Protein AF-A0A2E2K1E1-F1 (afdb_monomer_lite)

Secondary structure (DSSP, 8-state):
-EEEEEEEEEE-TT---SS----EEEEEEEETTS-GGGHHHHHHHHHHTT-GGGTT--EEEEEE-TTS-EEE--PPPSTTTTGGGEEEEEE--

Foldseek 3Di:
DWFKKKKAKDFDPDDPDPDDDLGAIKIWTWDPPQDLLCPQQLRVLCSCVVVVVCAPTHIDMFIAGPVGDTSDDDDHPHHPPNPVGTDDMDGDD

Radius of gyration: 12.25 Å; chains: 1; bounding box: 32×26×32 Å

Sequence (93 aa):
MSIKLRLTVCRKHGAQSSQPSPEGEYLVALRTDTPESCLASAAFDAVLCNFPDAHGEDFNVKTRDLEGHIVLDTELPAYGVMKQYGLSVTPLP

Structure (mmCIF, N/CA/C/O backbone):
data_AF-A0A2E2K1E1-F1
#
_entry.id   AF-A0A2E2K1E1-F1
#
loop_
_atom_site.group_PDB
_atom_site.id
_atom_site.type_symbol
_atom_site.label_atom_id
_atom_site.label_alt_id
_atom_site.label_comp_id
_atom_site.label_asym_id
_atom_site.label_entity_id
_atom_site.label_seq_id
_atom_site.pdbx_PDB_ins_code
_atom_site.Cartn_x
_atom_site.Cartn_y
_atom_site.Cartn_z
_atom_site.occupancy
_atom_site.B_iso_or_equiv
_atom_site.auth_seq_id
_atom_site.auth_comp_id
_atom_site.auth_asym_id
_atom_site.auth_atom_id
_atom_site.pdbx_PDB_model_num
ATOM 1 N N . MET A 1 1 ? -15.762 2.681 8.501 1.00 77.81 1 MET A N 1
ATOM 2 C CA . MET A 1 1 ? -14.501 3.013 9.201 1.00 77.81 1 MET A CA 1
ATOM 3 C C . MET A 1 1 ? -13.338 2.649 8.282 1.00 77.81 1 MET A C 1
ATOM 5 O O . MET A 1 1 ? -13.559 1.886 7.348 1.00 77.81 1 MET A O 1
ATOM 9 N N . SER A 1 2 ? -12.140 3.201 8.490 1.00 86.75 2 SER A N 1
ATOM 10 C CA . SER A 1 2 ? -10.961 2.927 7.648 1.00 86.75 2 SER A CA 1
ATOM 11 C C . SER A 1 2 ? -9.710 2.718 8.498 1.00 86.75 2 SER A C 1
ATOM 13 O O . SER A 1 2 ? -9.538 3.425 9.491 1.00 86.75 2 SER A O 1
ATOM 15 N N . ILE A 1 3 ? -8.827 1.821 8.070 1.00 89.25 3 ILE A N 1
ATOM 16 C CA . ILE A 1 3 ? -7.494 1.610 8.649 1.00 89.25 3 ILE A CA 1
ATOM 17 C C . ILE A 1 3 ? -6.513 2.488 7.872 1.00 89.25 3 ILE A C 1
ATOM 19 O O . ILE A 1 3 ? -6.582 2.538 6.647 1.00 89.25 3 ILE A O 1
ATOM 23 N N . LYS A 1 4 ? -5.621 3.206 8.556 1.00 90.81 4 LYS A N 1
ATOM 24 C CA . LYS A 1 4 ? -4.593 4.032 7.906 1.00 90.81 4 LYS A CA 1
ATOM 25 C C . LYS A 1 4 ? -3.230 3.382 8.077 1.00 90.81 4 LYS A C 1
ATOM 27 O O . LYS A 1 4 ? -2.854 3.065 9.200 1.00 90.81 4 LYS A O 1
ATOM 32 N N . LEU A 1 5 ? -2.501 3.239 6.978 1.00 89.81 5 LEU A N 1
ATOM 33 C CA . LEU A 1 5 ? -1.160 2.668 6.949 1.00 89.81 5 LEU A CA 1
ATOM 34 C C . LEU A 1 5 ? -0.195 3.618 6.258 1.00 89.81 5 LEU A C 1
ATOM 36 O O . LEU A 1 5 ? -0.549 4.296 5.293 1.00 89.81 5 LEU A O 1
ATOM 40 N N . ARG A 1 6 ? 1.040 3.637 6.745 1.00 90.50 6 ARG A N 1
ATOM 41 C CA . ARG A 1 6 ? 2.176 4.230 6.052 1.00 90.50 6 ARG A CA 1
ATOM 42 C C . ARG A 1 6 ? 2.805 3.176 5.154 1.00 90.50 6 ARG A C 1
ATOM 44 O O . ARG A 1 6 ? 3.206 2.118 5.628 1.00 90.50 6 ARG A O 1
ATOM 51 N N . LEU A 1 7 ? 2.891 3.475 3.870 1.00 89.12 7 LEU A N 1
ATOM 52 C CA . LEU A 1 7 ? 3.518 2.640 2.863 1.00 89.12 7 LEU A CA 1
ATOM 53 C C . LEU A 1 7 ? 4.812 3.304 2.404 1.00 89.12 7 LEU A C 1
ATOM 55 O O . LEU A 1 7 ? 4.780 4.443 1.956 1.00 89.12 7 LEU A O 1
ATOM 59 N N . THR A 1 8 ? 5.927 2.591 2.469 1.00 88.44 8 THR A N 1
ATOM 60 C CA . THR A 1 8 ? 7.170 2.990 1.805 1.00 88.44 8 THR A CA 1
ATOM 61 C C . THR A 1 8 ? 7.381 2.062 0.619 1.00 88.44 8 THR A C 1
ATOM 63 O O . THR A 1 8 ? 7.428 0.843 0.796 1.00 88.44 8 THR A O 1
ATOM 66 N N . VAL A 1 9 ? 7.508 2.631 -0.575 1.00 86.62 9 VAL A N 1
ATOM 67 C CA . VAL A 1 9 ? 7.768 1.902 -1.818 1.00 86.62 9 VAL A CA 1
ATOM 68 C C . VAL A 1 9 ? 9.156 2.290 -2.308 1.00 86.62 9 VAL A C 1
ATOM 70 O O . VAL A 1 9 ? 9.457 3.472 -2.451 1.00 86.62 9 VAL A O 1
ATOM 73 N N . CYS A 1 10 ? 10.006 1.298 -2.561 1.00 83.62 10 CYS A N 1
ATOM 74 C CA . CYS A 1 10 ? 11.350 1.490 -3.100 1.00 83.62 10 CYS A CA 1
ATOM 75 C C . CYS A 1 10 ? 11.554 0.544 -4.276 1.00 83.62 10 CYS A C 1
ATOM 77 O O . CYS A 1 10 ? 11.288 -0.651 -4.150 1.00 83.62 10 CYS A O 1
ATOM 79 N N . ARG A 1 11 ? 12.063 1.026 -5.406 1.00 77.25 11 ARG A N 1
ATOM 80 C CA . ARG A 1 11 ? 12.330 0.152 -6.551 1.00 77.25 11 ARG A CA 1
ATOM 81 C C . ARG A 1 11 ? 13.493 -0.805 -6.239 1.00 77.25 11 ARG A C 1
ATOM 83 O O . ARG A 1 11 ? 14.486 -0.408 -5.624 1.00 77.25 11 ARG A O 1
ATOM 90 N N . LYS A 1 12 ? 13.400 -2.082 -6.633 1.00 76.31 12 LYS A N 1
ATOM 91 C CA . LYS A 1 12 ? 14.562 -2.987 -6.580 1.00 76.31 12 LYS A CA 1
ATOM 92 C C . LYS A 1 12 ? 15.575 -2.541 -7.644 1.00 76.31 12 LYS A C 1
ATOM 94 O O . LYS A 1 12 ? 15.197 -2.173 -8.754 1.00 76.31 12 LYS A O 1
ATOM 99 N N . HIS A 1 13 ? 16.864 -2.535 -7.288 1.00 58.38 13 HIS A N 1
ATOM 100 C CA . HIS A 1 13 ? 17.964 -2.130 -8.174 1.00 58.38 13 HIS A CA 1
ATOM 101 C C . HIS A 1 13 ? 17.842 -2.811 -9.550 1.00 58.38 13 HIS A C 1
ATOM 103 O O . HIS A 1 13 ? 17.949 -4.032 -9.634 1.00 58.38 13 HIS A O 1
ATOM 109 N N . GLY A 1 14 ? 17.639 -2.026 -10.616 1.00 55.69 14 GLY A N 1
ATOM 110 C CA . GLY A 1 14 ? 17.626 -2.537 -11.993 1.00 55.69 14 GLY A CA 1
ATOM 111 C C . GLY A 1 14 ? 16.759 -1.761 -12.984 1.00 55.69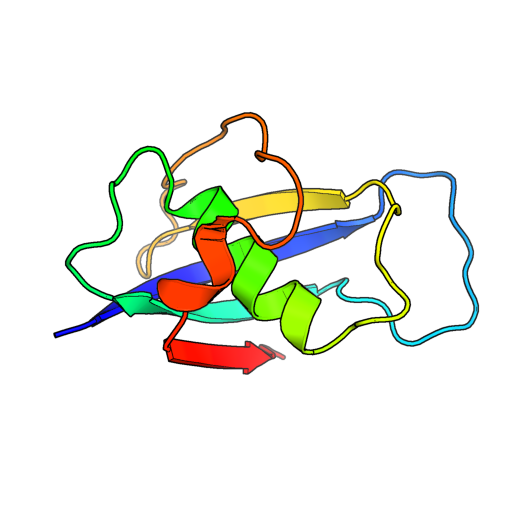 14 GLY A C 1
ATOM 112 O O . GLY A 1 14 ? 17.100 -1.710 -14.161 1.00 55.69 14 GLY A O 1
ATOM 113 N N . ALA A 1 15 ? 15.690 -1.098 -12.537 1.00 53.41 15 ALA A N 1
ATOM 114 C CA . ALA A 1 15 ? 14.807 -0.354 -13.435 1.00 53.41 15 ALA A CA 1
ATOM 115 C C . ALA A 1 15 ? 15.045 1.167 -13.333 1.00 53.41 15 ALA A C 1
ATOM 117 O O . ALA A 1 15 ? 14.422 1.891 -12.559 1.00 53.41 15 ALA A O 1
ATOM 118 N N . GLN A 1 16 ? 15.991 1.687 -14.121 1.00 52.19 16 GLN A N 1
ATOM 119 C CA . GLN A 1 16 ? 16.035 3.122 -14.417 1.00 52.19 16 GLN A CA 1
ATOM 120 C C . GLN A 1 16 ? 14.985 3.422 -15.491 1.00 52.19 16 GLN A C 1
ATOM 122 O O . GLN A 1 16 ? 15.285 3.432 -16.680 1.00 52.19 16 GLN A O 1
ATOM 127 N N . SER A 1 17 ? 13.740 3.643 -15.071 1.00 56.94 17 SER A N 1
ATOM 128 C CA . SER A 1 17 ? 12.722 4.244 -15.935 1.00 56.94 17 SER A CA 1
ATOM 129 C C . SER A 1 17 ? 12.682 5.757 -15.716 1.00 56.94 17 SER A C 1
ATOM 131 O O . SER A 1 17 ? 12.689 6.219 -14.576 1.00 56.94 17 SER A O 1
ATOM 133 N N . SER A 1 18 ? 12.630 6.528 -16.805 1.00 57.94 18 SER A N 1
ATOM 134 C CA . SER A 1 18 ? 12.469 7.994 -16.810 1.00 57.94 18 SER A CA 1
ATOM 135 C C . SER A 1 18 ? 11.025 8.451 -16.536 1.00 57.94 18 SER A C 1
ATOM 137 O O . SER A 1 18 ? 10.696 9.617 -16.746 1.00 57.94 18 SER A O 1
ATOM 139 N N . GLN A 1 19 ? 10.149 7.531 -16.133 1.00 61.88 19 GLN A N 1
ATOM 140 C CA . GLN A 1 19 ? 8.710 7.733 -15.955 1.00 61.88 19 GLN A CA 1
ATOM 141 C C . GLN A 1 19 ? 8.329 7.989 -14.485 1.00 61.88 19 GLN A C 1
ATOM 143 O O . GLN A 1 19 ? 9.137 7.714 -13.592 1.00 61.88 19 GLN A O 1
ATOM 148 N N . PRO A 1 20 ? 7.112 8.513 -14.213 1.00 66.44 20 PRO A N 1
ATOM 149 C CA . PRO A 1 20 ? 6.603 8.683 -12.852 1.00 66.44 20 PRO A CA 1
ATOM 150 C C . PRO A 1 20 ? 6.660 7.360 -12.079 1.00 66.44 20 PRO A C 1
ATOM 152 O O . PRO A 1 20 ? 5.978 6.396 -12.416 1.00 66.44 20 PRO A O 1
ATO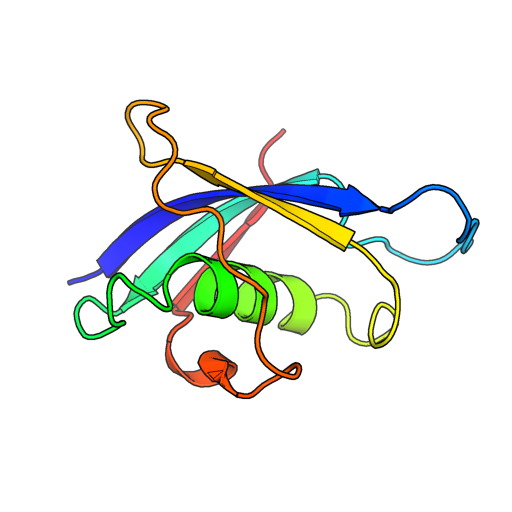M 155 N N . SER A 1 21 ? 7.506 7.328 -11.051 1.00 74.75 21 SER A N 1
ATOM 156 C CA . SER A 1 21 ? 7.735 6.153 -10.214 1.00 74.75 21 SER A CA 1
ATOM 157 C C . SER A 1 21 ? 6.793 6.180 -9.006 1.00 74.75 21 SER A C 1
ATOM 159 O O . SER A 1 21 ? 6.624 7.248 -8.413 1.00 74.75 21 SER A O 1
ATOM 161 N N . PRO A 1 22 ? 6.231 5.032 -8.586 1.00 81.25 22 PRO A N 1
ATOM 162 C CA . PRO A 1 22 ? 5.526 4.904 -7.315 1.00 81.25 22 PRO A CA 1
ATOM 163 C C . PRO A 1 22 ? 6.496 4.880 -6.121 1.00 81.25 22 PRO A C 1
ATOM 165 O O . PRO A 1 22 ? 6.089 4.527 -5.023 1.00 81.25 22 PRO A O 1
ATOM 168 N N . GLU A 1 23 ? 7.786 5.172 -6.323 1.00 85.75 23 GLU A N 1
ATOM 169 C CA . GLU A 1 23 ? 8.774 5.283 -5.255 1.00 85.75 23 GLU A CA 1
ATOM 170 C C . GLU A 1 23 ? 8.494 6.496 -4.365 1.00 85.75 23 GLU A C 1
ATOM 172 O O . GLU A 1 23 ? 8.329 7.619 -4.841 1.00 85.75 23 GLU A O 1
ATOM 177 N N . GLY A 1 24 ? 8.474 6.259 -3.056 1.00 87.69 24 GLY A N 1
ATOM 178 C CA . GLY A 1 24 ? 8.192 7.284 -2.064 1.00 87.69 24 GLY A CA 1
ATOM 179 C C . GLY A 1 24 ? 7.459 6.737 -0.849 1.00 87.69 24 GLY A C 1
ATOM 180 O O . GLY A 1 24 ? 7.293 5.524 -0.672 1.00 87.69 24 GLY A O 1
ATOM 181 N N . GLU A 1 25 ? 7.020 7.655 0.005 1.00 90.62 25 GLU A N 1
ATOM 182 C CA . GLU A 1 25 ? 6.172 7.346 1.148 1.00 90.62 25 GLU A CA 1
ATOM 183 C C . GLU A 1 25 ? 4.733 7.791 0.889 1.00 90.62 25 GLU A C 1
ATOM 185 O O . GLU A 1 25 ? 4.473 8.857 0.332 1.00 90.62 25 GLU A O 1
ATOM 190 N N . TYR A 1 26 ? 3.778 6.972 1.318 1.00 90.25 26 TYR A N 1
ATOM 191 C CA . TYR A 1 26 ? 2.356 7.212 1.123 1.00 90.25 26 TYR A CA 1
ATOM 192 C C . TYR A 1 26 ? 1.593 6.916 2.403 1.00 90.25 26 TYR A C 1
ATOM 194 O O . TYR A 1 26 ? 1.859 5.943 3.106 1.00 90.25 26 TYR A O 1
ATOM 202 N N . LEU A 1 27 ? 0.585 7.730 2.682 1.00 91.62 27 LEU A N 1
ATOM 203 C CA . LEU A 1 27 ? -0.467 7.388 3.620 1.00 91.62 27 LEU A CA 1
ATOM 204 C C . LEU A 1 27 ? -1.621 6.770 2.836 1.00 91.62 27 LEU A C 1
ATOM 206 O O . LEU A 1 27 ? -2.211 7.426 1.978 1.00 91.62 27 LEU A O 1
ATOM 210 N N . VAL A 1 28 ? -1.956 5.525 3.150 1.00 90.56 28 VAL A N 1
ATOM 211 C CA . VAL A 1 28 ? -3.037 4.791 2.493 1.00 90.56 28 VAL A CA 1
ATOM 212 C C . VAL A 1 28 ? -4.151 4.524 3.493 1.00 90.56 28 VAL A C 1
ATOM 214 O O . VAL A 1 28 ? -3.911 4.009 4.585 1.00 90.56 28 VAL A O 1
ATOM 217 N N . ALA A 1 29 ? -5.380 4.880 3.125 1.00 91.62 29 ALA A N 1
ATOM 218 C CA . ALA A 1 29 ? -6.576 4.508 3.867 1.00 91.62 29 ALA A CA 1
ATOM 219 C C . ALA A 1 29 ? -7.210 3.276 3.214 1.00 91.62 29 ALA A C 1
ATOM 221 O O . ALA A 1 29 ? -7.609 3.312 2.051 1.00 91.62 29 ALA A O 1
ATOM 222 N N . LEU A 1 30 ? -7.312 2.195 3.978 1.00 88.75 30 LEU A N 1
ATOM 223 C CA . LEU A 1 30 ? -7.915 0.928 3.586 1.00 88.75 30 LEU A CA 1
ATOM 224 C C . LEU A 1 30 ? -9.267 0.747 4.271 1.00 88.75 30 LEU A C 1
ATOM 226 O O . LEU A 1 30 ? -9.523 1.293 5.351 1.00 88.75 30 LEU A O 1
ATOM 230 N N . ARG A 1 31 ? -10.147 -0.047 3.668 1.00 89.62 31 ARG A N 1
ATOM 231 C CA . ARG A 1 31 ? -11.401 -0.446 4.311 1.00 89.62 31 ARG A CA 1
ATOM 232 C C . ARG A 1 31 ? -11.125 -1.316 5.540 1.00 89.62 31 ARG A C 1
ATOM 234 O O . ARG A 1 31 ? -10.177 -2.095 5.552 1.00 89.62 31 ARG A O 1
ATOM 241 N N . THR A 1 32 ? -11.972 -1.226 6.563 1.00 87.19 32 THR A N 1
ATOM 242 C CA . THR A 1 32 ? -11.836 -2.042 7.787 1.00 87.19 32 THR A CA 1
ATOM 243 C C . THR A 1 32 ? -12.106 -3.531 7.601 1.00 87.19 32 THR A C 1
ATOM 245 O O . THR A 1 32 ? -11.778 -4.303 8.487 1.00 87.19 32 THR A O 1
ATOM 248 N N . ASP A 1 33 ? -12.710 -3.938 6.486 1.00 87.69 33 ASP A N 1
ATOM 249 C CA . ASP A 1 33 ? -12.889 -5.345 6.111 1.00 87.69 33 ASP A CA 1
ATOM 250 C C . ASP A 1 33 ? -11.722 -5.892 5.270 1.00 87.69 33 ASP A C 1
ATOM 252 O O . ASP A 1 33 ? -11.800 -7.012 4.767 1.00 87.69 33 ASP A O 1
ATOM 256 N N . THR A 1 34 ? -10.638 -5.123 5.110 1.00 85.06 34 THR A N 1
ATOM 257 C CA . THR A 1 34 ? -9.400 -5.622 4.500 1.00 85.06 34 THR A CA 1
ATOM 258 C C . THR A 1 34 ? -8.746 -6.623 5.455 1.00 85.06 34 THR A C 1
ATOM 260 O O . THR A 1 34 ? -8.435 -6.234 6.583 1.00 85.06 34 THR A O 1
ATOM 263 N N . PRO A 1 35 ? -8.513 -7.886 5.047 1.00 83.62 35 PRO A N 1
ATOM 264 C CA . PRO A 1 35 ? -7.846 -8.866 5.901 1.00 83.62 35 PRO A CA 1
ATOM 265 C C . PRO A 1 35 ? -6.445 -8.393 6.305 1.00 83.62 35 PRO A C 1
ATOM 267 O O . PRO A 1 35 ? -5.716 -7.869 5.462 1.00 83.62 35 PRO A O 1
ATOM 270 N N . GLU A 1 36 ? -6.044 -8.624 7.560 1.00 81.12 36 GLU A N 1
ATOM 271 C CA . GLU A 1 36 ? -4.716 -8.237 8.073 1.00 81.12 36 GLU A CA 1
ATOM 272 C C . GLU A 1 36 ? -3.579 -8.808 7.217 1.00 81.12 36 GLU A C 1
ATOM 274 O O . GLU A 1 36 ? -2.644 -8.096 6.853 1.00 81.12 36 GLU A O 1
ATOM 279 N N . SER A 1 37 ? -3.731 -10.066 6.794 1.00 79.19 37 SER A N 1
ATOM 280 C CA . SER A 1 37 ? -2.812 -10.772 5.896 1.00 79.19 37 SER A CA 1
ATOM 281 C C . SER A 1 37 ? -2.675 -10.141 4.507 1.00 79.19 37 SER A C 1
ATOM 283 O O . SER A 1 37 ? -1.770 -10.503 3.764 1.00 79.19 37 SER A O 1
ATOM 285 N N . CYS A 1 38 ? -3.563 -9.219 4.129 1.00 79.88 38 CYS A N 1
ATOM 286 C CA . CYS A 1 38 ? -3.581 -8.592 2.812 1.00 79.88 38 CYS A CA 1
ATOM 287 C C . CYS A 1 38 ? -3.426 -7.064 2.866 1.00 79.88 38 CYS A C 1
ATOM 289 O O . CYS A 1 38 ? -3.556 -6.404 1.833 1.00 79.88 38 CYS A O 1
ATOM 291 N N . LEU A 1 39 ? -3.142 -6.486 4.040 1.00 83.25 39 LEU A N 1
ATOM 292 C CA . LEU A 1 39 ? -2.989 -5.038 4.216 1.00 83.25 39 LEU A CA 1
ATOM 293 C C . LEU A 1 39 ? -1.867 -4.461 3.348 1.00 83.25 39 LEU A C 1
ATOM 295 O O . LEU A 1 39 ? -2.057 -3.421 2.718 1.00 83.25 39 LEU A O 1
ATOM 299 N N . ALA A 1 40 ? -0.725 -5.150 3.270 1.00 81.88 40 ALA A N 1
ATOM 300 C CA . ALA A 1 40 ? 0.410 -4.721 2.455 1.00 81.88 40 ALA A CA 1
ATOM 301 C C . ALA A 1 40 ? 0.065 -4.672 0.965 1.00 81.88 40 ALA A C 1
ATOM 303 O O . ALA A 1 40 ? 0.278 -3.664 0.293 1.00 81.88 40 ALA A O 1
ATOM 304 N N . SER A 1 41 ? -0.560 -5.740 0.490 1.00 82.75 41 SER A N 1
ATOM 305 C CA . SER A 1 41 ? -1.016 -5.918 -0.883 1.00 82.75 41 SER A CA 1
ATOM 306 C C . SER A 1 41 ? -2.062 -4.887 -1.284 1.00 82.75 41 SER A C 1
ATOM 308 O O . SER A 1 41 ? -1.945 -4.259 -2.331 1.00 82.75 41 SER A O 1
ATOM 310 N N . ALA A 1 42 ? -3.058 -4.659 -0.426 1.00 85.50 42 ALA A N 1
ATOM 311 C CA . ALA A 1 42 ? -4.085 -3.649 -0.649 1.00 85.50 42 ALA A CA 1
ATOM 312 C C . ALA A 1 42 ? -3.512 -2.231 -0.660 1.00 85.50 42 ALA A C 1
ATOM 314 O O . ALA A 1 42 ? -3.907 -1.418 -1.496 1.00 85.50 42 ALA A O 1
ATOM 315 N N . ALA A 1 43 ? -2.576 -1.929 0.246 1.00 86.25 43 ALA A N 1
ATOM 316 C CA . ALA A 1 43 ? -1.925 -0.627 0.279 1.00 86.25 43 ALA A CA 1
ATOM 317 C C . ALA A 1 43 ? -1.102 -0.378 -0.990 1.00 86.25 43 ALA A C 1
ATOM 319 O O . ALA A 1 43 ? -1.187 0.699 -1.579 1.00 86.25 43 ALA A O 1
ATOM 320 N N . PHE A 1 44 ? -0.350 -1.384 -1.433 1.00 85.06 44 PHE A N 1
ATOM 321 C CA . PHE A 1 44 ? 0.457 -1.307 -2.642 1.00 85.06 44 PHE A CA 1
ATOM 322 C C . PHE A 1 44 ? -0.387 -1.182 -3.915 1.00 85.06 44 PHE A C 1
ATOM 324 O O . PHE A 1 44 ? -0.147 -0.274 -4.710 1.00 85.06 44 PHE A O 1
ATOM 331 N N . ASP A 1 45 ? -1.429 -2.004 -4.072 1.00 85.69 45 ASP A N 1
ATOM 332 C CA . ASP A 1 45 ? -2.361 -1.910 -5.203 1.00 85.69 45 ASP A CA 1
ATOM 333 C C . ASP A 1 45 ? -3.032 -0.530 -5.273 1.00 85.69 45 ASP A C 1
ATOM 335 O O . ASP A 1 45 ? -3.202 0.025 -6.362 1.00 85.69 45 ASP A O 1
ATOM 339 N N . ALA A 1 46 ? -3.386 0.053 -4.122 1.00 85.44 46 ALA A N 1
ATOM 340 C CA . ALA A 1 46 ? -3.966 1.390 -4.060 1.00 85.44 46 ALA A CA 1
ATOM 341 C C . ALA A 1 46 ? -2.994 2.465 -4.573 1.00 85.44 46 ALA A C 1
ATOM 343 O O . ALA A 1 46 ? -3.417 3.370 -5.294 1.00 85.44 46 ALA A O 1
ATOM 344 N N . VAL A 1 47 ? -1.699 2.362 -4.246 1.00 86.06 47 VAL A N 1
ATOM 345 C CA . VAL A 1 47 ? -0.666 3.270 -4.772 1.00 86.06 47 VAL A CA 1
ATOM 346 C C . VAL A 1 47 ? -0.469 3.052 -6.267 1.00 86.06 47 VAL A C 1
ATOM 348 O O . VAL A 1 47 ? -0.586 4.014 -7.025 1.00 86.06 47 VAL A O 1
ATOM 351 N N . LEU A 1 48 ? -0.257 1.809 -6.712 1.00 82.69 48 LEU A N 1
ATOM 352 C CA . LEU A 1 48 ? -0.033 1.481 -8.124 1.00 82.69 48 LEU A CA 1
ATOM 353 C C . LEU A 1 48 ? -1.202 1.864 -9.039 1.00 82.69 48 LEU A C 1
ATOM 355 O O . LEU A 1 48 ? -0.989 2.113 -10.221 1.00 82.69 48 LEU A O 1
ATOM 359 N N . CYS A 1 49 ? -2.432 1.970 -8.528 1.00 81.12 49 CYS A N 1
ATOM 360 C CA . CYS A 1 49 ? -3.554 2.506 -9.307 1.00 81.12 49 CYS A CA 1
ATOM 361 C C . CYS A 1 49 ? -3.331 3.940 -9.811 1.00 81.12 49 CYS A C 1
ATOM 363 O O . CYS A 1 49 ? -3.948 4.321 -10.803 1.00 81.12 49 CYS A O 1
ATOM 365 N N . ASN A 1 50 ? -2.464 4.718 -9.157 1.00 80.81 50 ASN A N 1
ATOM 366 C CA . ASN A 1 50 ? -2.087 6.062 -9.599 1.00 80.81 50 ASN A CA 1
ATOM 367 C C . ASN A 1 50 ? -0.897 6.059 -10.577 1.00 80.81 50 ASN A C 1
ATOM 369 O O . ASN A 1 50 ? -0.590 7.098 -11.153 1.00 80.81 50 ASN A O 1
ATOM 373 N N . PHE A 1 51 ? -0.243 4.908 -10.774 1.00 80.19 51 PHE A N 1
ATOM 374 C CA . PHE A 1 51 ? 0.960 4.746 -11.594 1.00 80.19 51 PHE A CA 1
ATOM 375 C C . PHE A 1 51 ? 0.790 3.565 -12.564 1.00 80.19 51 PHE A C 1
ATOM 377 O O . PHE A 1 51 ? 1.440 2.529 -12.397 1.00 80.19 51 PHE A O 1
ATOM 384 N N . PRO A 1 52 ? -0.089 3.688 -13.577 1.00 73.88 52 PRO A N 1
ATOM 385 C CA . PRO A 1 52 ? -0.390 2.586 -14.486 1.00 73.88 52 PRO A CA 1
ATOM 386 C C . PRO A 1 52 ? 0.815 2.131 -15.325 1.00 73.88 52 PRO A C 1
ATOM 388 O O . PRO A 1 52 ? 0.885 0.990 -15.766 1.00 73.88 52 PRO A O 1
ATOM 391 N N . ASP A 1 53 ? 1.803 3.000 -15.522 1.00 72.50 53 ASP A N 1
ATOM 392 C CA . ASP A 1 53 ? 3.010 2.672 -16.287 1.00 72.50 53 ASP A CA 1
ATOM 393 C C . ASP A 1 53 ? 4.080 1.942 -15.453 1.00 72.50 53 ASP A C 1
ATOM 395 O O . ASP A 1 53 ? 5.043 1.427 -16.010 1.00 72.50 53 ASP A O 1
ATOM 399 N N . ALA A 1 54 ? 3.911 1.859 -14.127 1.00 70.19 54 ALA A N 1
ATOM 400 C CA . ALA A 1 54 ? 4.820 1.152 -13.218 1.00 70.19 54 ALA A CA 1
ATOM 401 C C . ALA A 1 54 ? 4.453 -0.337 -13.038 1.00 70.19 54 ALA A C 1
ATOM 403 O O . ALA A 1 54 ? 5.003 -1.036 -12.183 1.00 70.19 54 ALA A O 1
ATOM 404 N N . HIS A 1 55 ? 3.482 -0.838 -13.810 1.00 67.88 55 HIS A N 1
ATOM 405 C CA . HIS A 1 55 ? 3.064 -2.236 -13.767 1.00 67.88 55 HIS A CA 1
ATOM 406 C C . HIS A 1 55 ? 4.173 -3.167 -14.276 1.00 67.88 55 HIS A C 1
ATOM 408 O O . HIS A 1 55 ? 4.701 -2.986 -15.368 1.00 67.88 55 HIS A O 1
ATOM 414 N N . GLY A 1 56 ? 4.488 -4.206 -13.497 1.00 65.44 56 GLY A N 1
ATOM 415 C CA . GLY A 1 56 ? 5.507 -5.201 -13.848 1.00 65.44 56 GLY A CA 1
ATOM 416 C C . GLY A 1 56 ? 6.932 -4.839 -13.423 1.00 65.44 56 GLY A C 1
ATOM 417 O O . GLY A 1 56 ? 7.841 -5.630 -13.655 1.00 65.44 56 GLY A O 1
ATOM 418 N N . GLU A 1 57 ? 7.135 -3.686 -12.783 1.00 72.25 57 GLU A N 1
ATOM 419 C CA . GLU A 1 57 ? 8.396 -3.371 -12.114 1.00 72.25 57 GLU A CA 1
ATOM 420 C C . GLU A 1 57 ? 8.470 -4.030 -10.725 1.00 72.25 57 GLU A C 1
ATOM 422 O O . GLU A 1 57 ? 7.467 -4.184 -10.023 1.00 72.25 57 GLU A O 1
ATOM 427 N N . ASP A 1 58 ? 9.683 -4.399 -10.314 1.00 75.06 58 ASP A N 1
ATOM 428 C CA . ASP A 1 58 ? 9.945 -4.971 -8.997 1.00 75.06 58 ASP A CA 1
ATOM 429 C C . ASP A 1 58 ? 10.125 -3.873 -7.938 1.00 75.06 58 ASP A C 1
ATOM 431 O O . ASP A 1 58 ? 11.078 -3.086 -7.980 1.00 75.06 58 ASP A O 1
ATOM 435 N N . PHE A 1 59 ? 9.255 -3.869 -6.925 1.00 77.62 59 PHE A N 1
ATOM 436 C CA . PHE A 1 59 ? 9.326 -2.950 -5.789 1.00 77.62 59 PHE A CA 1
ATOM 437 C C . PHE A 1 59 ? 9.467 -3.698 -4.462 1.00 77.62 59 PHE A C 1
ATOM 439 O O . PHE A 1 59 ? 8.844 -4.729 -4.223 1.00 77.62 59 PHE A O 1
ATOM 446 N N . ASN A 1 60 ? 10.277 -3.139 -3.569 1.00 81.12 60 ASN A N 1
ATOM 447 C CA . ASN A 1 60 ? 10.245 -3.439 -2.149 1.00 81.12 60 ASN A CA 1
ATOM 448 C C . ASN A 1 60 ? 9.204 -2.545 -1.483 1.00 81.12 60 ASN A C 1
ATOM 450 O O . ASN A 1 60 ? 9.218 -1.325 -1.658 1.00 81.12 60 ASN A O 1
ATOM 454 N N . VAL A 1 61 ? 8.342 -3.152 -0.677 1.00 79.50 61 VAL A N 1
ATOM 455 C CA . VAL A 1 61 ? 7.252 -2.461 0.005 1.00 79.50 61 VAL A CA 1
ATOM 456 C C . VAL A 1 61 ? 7.393 -2.679 1.502 1.00 79.50 61 VAL A C 1
ATOM 458 O O . VAL A 1 61 ? 7.628 -3.795 1.952 1.00 79.50 61 VAL A O 1
ATOM 461 N N . LYS A 1 62 ? 7.257 -1.610 2.285 1.00 85.94 62 LYS A N 1
ATOM 462 C CA . LYS A 1 62 ? 7.187 -1.685 3.748 1.00 85.94 62 LYS A CA 1
ATOM 463 C C . LYS A 1 62 ? 5.915 -1.015 4.225 1.00 85.94 62 LYS A C 1
ATOM 465 O O . LYS A 1 62 ? 5.691 0.156 3.928 1.00 85.94 62 LYS A O 1
ATOM 470 N N . THR A 1 63 ? 5.112 -1.734 4.999 1.00 84.56 63 THR A N 1
ATOM 471 C CA . THR A 1 63 ? 3.906 -1.184 5.627 1.00 84.56 63 THR A CA 1
ATOM 472 C C . THR A 1 63 ? 4.130 -0.965 7.105 1.00 84.56 63 THR A C 1
ATOM 474 O O . THR A 1 63 ? 4.547 -1.885 7.813 1.00 84.56 63 THR A O 1
ATOM 477 N N . ARG A 1 64 ? 3.805 0.232 7.574 1.00 87.88 64 ARG A N 1
ATOM 478 C CA . ARG A 1 64 ? 3.815 0.594 8.982 1.00 87.88 64 ARG A CA 1
ATOM 479 C C . ARG A 1 64 ? 2.444 1.088 9.412 1.00 87.88 64 ARG A C 1
ATOM 481 O O . ARG A 1 64 ? 1.711 1.671 8.611 1.00 87.88 64 ARG A O 1
ATOM 488 N N . ASP A 1 65 ? 2.106 0.874 10.672 1.00 86.00 6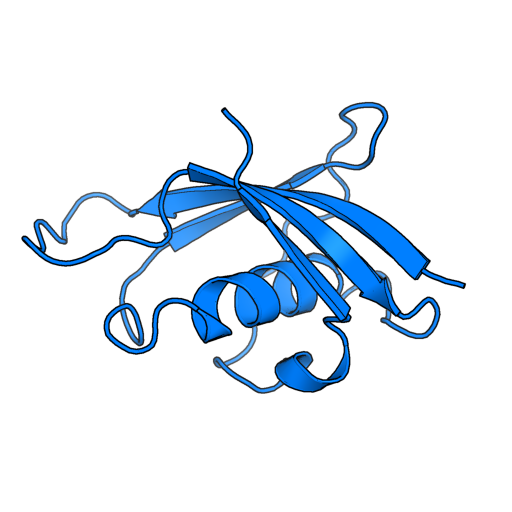5 ASP A N 1
ATOM 489 C CA . ASP A 1 65 ? 0.960 1.533 11.282 1.00 86.00 65 ASP A CA 1
ATOM 490 C C . ASP A 1 65 ? 1.286 3.021 11.517 1.00 86.00 65 ASP A C 1
ATOM 492 O O . ASP A 1 65 ? 2.341 3.537 11.122 1.00 86.00 65 ASP A O 1
ATOM 496 N N . LEU A 1 66 ? 0.355 3.744 12.135 1.00 84.25 66 LEU A N 1
ATOM 497 C CA . LEU A 1 66 ? 0.563 5.154 12.467 1.00 84.25 66 LEU A CA 1
ATOM 498 C C . LEU A 1 66 ? 1.593 5.365 13.589 1.00 84.25 66 LEU A C 1
ATOM 500 O O . LEU A 1 66 ? 2.108 6.474 13.716 1.00 84.25 66 LEU A O 1
ATOM 504 N N . GLU A 1 67 ? 1.898 4.331 14.370 1.00 84.06 67 GLU A N 1
ATOM 505 C CA . GLU A 1 67 ? 2.881 4.356 15.458 1.00 84.06 67 GLU A CA 1
ATOM 506 C C . GLU A 1 67 ? 4.292 3.962 14.978 1.00 84.06 67 GLU A C 1
ATOM 508 O O . GLU A 1 67 ? 5.277 4.169 15.683 1.00 84.06 67 GLU A O 1
ATOM 513 N N . GLY A 1 68 ? 4.416 3.475 13.739 1.00 79.38 68 GLY A N 1
ATOM 514 C CA . GLY A 1 68 ? 5.672 3.093 13.102 1.00 79.38 68 GLY A CA 1
ATOM 515 C C . GLY A 1 68 ? 6.002 1.602 13.193 1.00 79.38 68 GLY A C 1
ATOM 516 O O . GLY A 1 68 ? 7.050 1.197 12.680 1.00 79.38 68 GLY A O 1
ATOM 517 N N . HIS A 1 69 ? 5.135 0.776 13.783 1.00 81.81 69 HIS A N 1
ATOM 518 C CA . HIS A 1 69 ? 5.331 -0.670 13.832 1.00 81.81 69 HIS A CA 1
ATOM 519 C C . HIS A 1 69 ? 5.128 -1.281 12.451 1.00 81.81 69 HIS A C 1
ATOM 521 O O . HIS A 1 69 ? 4.230 -0.888 11.710 1.00 81.81 69 HIS A O 1
ATOM 527 N N . ILE A 1 70 ? 5.968 -2.254 12.096 1.00 79.31 70 ILE A N 1
ATOM 528 C CA . ILE A 1 70 ? 5.837 -2.988 10.836 1.00 79.31 70 ILE A CA 1
ATOM 529 C C . ILE A 1 70 ? 4.595 -3.872 10.929 1.00 79.31 70 ILE A C 1
ATOM 531 O O . ILE A 1 70 ? 4.502 -4.708 11.823 1.00 79.31 70 ILE A O 1
ATOM 535 N N . VAL A 1 71 ? 3.654 -3.674 10.006 1.00 71.56 71 VAL A N 1
ATOM 536 C CA . VAL A 1 71 ? 2.331 -4.315 10.073 1.00 71.56 71 VAL A CA 1
ATOM 537 C C . VAL A 1 71 ? 2.320 -5.678 9.393 1.00 71.56 71 VAL A C 1
ATOM 539 O O . VAL A 1 71 ? 1.616 -6.556 9.872 1.00 71.56 71 VAL A O 1
ATOM 542 N N . LEU A 1 72 ? 3.113 -5.899 8.336 1.00 66.94 72 LEU A N 1
ATOM 543 C CA . LEU A 1 72 ? 3.348 -7.227 7.756 1.00 66.94 72 LEU A CA 1
ATOM 544 C C . LEU A 1 72 ? 4.430 -7.180 6.658 1.00 66.94 72 LEU A C 1
ATOM 546 O O . LEU A 1 72 ? 4.537 -6.186 5.942 1.00 66.94 72 LEU A O 1
ATOM 550 N N . ASP A 1 73 ? 5.174 -8.277 6.500 1.00 56.53 73 ASP A N 1
ATOM 551 C CA . ASP A 1 73 ? 6.112 -8.541 5.397 1.00 56.53 73 ASP A CA 1
ATOM 552 C C . ASP A 1 73 ? 5.664 -9.851 4.728 1.00 56.53 73 ASP A C 1
ATOM 554 O O . ASP A 1 73 ? 5.957 -10.944 5.208 1.00 56.53 73 ASP A O 1
ATOM 558 N N . THR A 1 74 ? 4.810 -9.755 3.708 1.00 53.09 74 THR A N 1
ATOM 559 C CA . THR A 1 74 ? 4.278 -10.9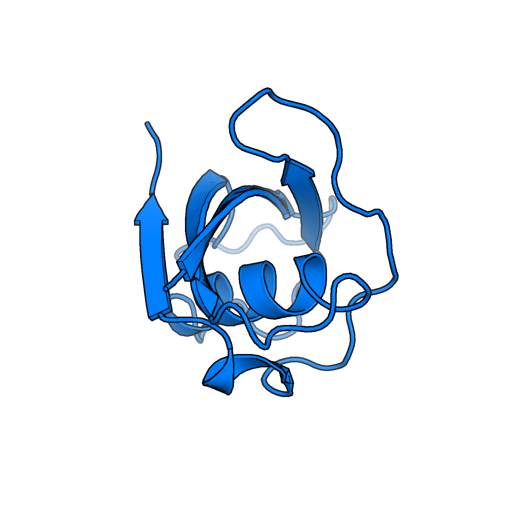19 2.974 1.00 53.09 74 THR A CA 1
ATOM 560 C C . THR A 1 74 ? 4.480 -10.713 1.485 1.00 53.09 74 THR A C 1
ATOM 562 O O . THR A 1 74 ? 4.483 -9.574 1.014 1.00 53.09 74 THR A O 1
ATOM 565 N N . GLU A 1 75 ? 4.657 -11.810 0.748 1.00 58.16 75 GLU A N 1
ATOM 566 C CA . GLU A 1 75 ? 4.745 -11.764 -0.709 1.00 58.16 75 GLU A CA 1
ATOM 567 C C . GLU A 1 75 ? 3.469 -11.149 -1.290 1.00 58.16 75 GLU A C 1
ATOM 569 O O . GLU A 1 75 ? 2.348 -11.562 -0.980 1.00 58.16 75 GLU A O 1
ATOM 574 N N . LEU A 1 76 ? 3.652 -10.121 -2.117 1.00 61.31 76 LEU A N 1
ATOM 575 C CA . LEU A 1 76 ? 2.547 -9.390 -2.717 1.00 61.31 76 LEU A CA 1
ATOM 576 C C . LEU A 1 76 ? 1.860 -10.295 -3.762 1.00 61.31 76 LEU A C 1
ATOM 578 O O . LEU A 1 76 ? 2.542 -10.864 -4.617 1.00 61.31 76 LEU A O 1
ATOM 582 N N . PRO A 1 77 ? 0.523 -10.449 -3.723 1.00 58.00 77 PRO A N 1
ATOM 583 C CA . PRO A 1 77 ? -0.235 -11.133 -4.756 1.00 58.00 77 PRO A CA 1
ATOM 584 C C . PRO A 1 77 ? -0.142 -10.364 -6.080 1.00 58.00 77 PRO A C 1
ATOM 586 O O . PRO A 1 77 ? 0.322 -9.224 -6.134 1.00 58.00 77 PRO A O 1
ATOM 589 N N . ALA A 1 78 ? -0.622 -10.988 -7.157 1.00 62.94 78 ALA A N 1
ATOM 590 C CA . ALA A 1 78 ? -0.690 -10.350 -8.466 1.00 62.94 78 ALA A CA 1
ATOM 591 C C . ALA A 1 78 ? -1.416 -8.990 -8.405 1.00 62.94 78 ALA A C 1
ATOM 593 O O . ALA A 1 78 ? -2.433 -8.850 -7.720 1.00 62.94 78 ALA A O 1
ATOM 594 N N . TYR A 1 79 ? -0.890 -8.014 -9.150 1.00 67.00 79 TYR A N 1
ATOM 595 C CA . TYR A 1 79 ? -1.419 -6.651 -9.230 1.00 67.00 79 TYR A CA 1
ATOM 596 C C . TYR A 1 79 ? -2.932 -6.619 -9.493 1.00 67.00 79 TYR A C 1
ATOM 598 O O . TYR A 1 79 ? -3.450 -7.330 -10.357 1.00 67.00 79 TYR A O 1
ATOM 606 N N . GLY A 1 80 ? -3.629 -5.735 -8.778 1.00 65.75 80 GLY A N 1
ATOM 607 C CA . GLY A 1 80 ? -5.028 -5.385 -9.021 1.00 65.75 80 GLY A CA 1
ATOM 608 C C . GLY A 1 80 ? -6.048 -6.278 -8.314 1.00 65.75 80 GLY A C 1
ATOM 609 O O . GLY A 1 80 ? -7.232 -5.933 -8.288 1.00 65.75 80 GLY A O 1
ATOM 610 N N . VAL A 1 81 ? -5.614 -7.375 -7.687 1.00 72.25 81 VAL A N 1
ATOM 611 C CA . VAL A 1 81 ? -6.483 -8.276 -6.910 1.00 72.25 81 VAL A CA 1
ATOM 612 C C . VAL A 1 81 ? -7.083 -7.560 -5.694 1.00 72.25 81 VAL A C 1
ATOM 614 O O . VAL A 1 81 ? -8.209 -7.853 -5.291 1.00 72.25 81 VAL A O 1
ATOM 617 N N . MET A 1 82 ? -6.377 -6.574 -5.136 1.00 74.94 82 MET A N 1
ATOM 618 C CA . MET A 1 82 ? -6.759 -5.880 -3.909 1.00 74.94 82 MET A CA 1
ATOM 619 C C . MET A 1 82 ? -7.243 -4.439 -4.137 1.00 74.94 82 MET A C 1
ATOM 621 O O . MET A 1 82 ? -7.506 -3.717 -3.172 1.00 74.94 82 MET A O 1
ATOM 625 N N . LYS A 1 83 ? -7.454 -4.018 -5.393 1.00 71.62 83 LYS A N 1
ATOM 626 C CA . LYS A 1 83 ? -7.865 -2.645 -5.756 1.00 71.62 83 LYS A CA 1
ATOM 627 C C . LYS A 1 83 ? -9.138 -2.158 -5.046 1.00 71.62 83 LYS A C 1
ATOM 629 O O . LYS A 1 83 ? -9.273 -0.973 -4.766 1.00 71.62 83 LYS A O 1
ATOM 634 N N . GLN A 1 84 ? -10.063 -3.061 -4.721 1.00 78.69 84 GLN A N 1
ATOM 635 C CA . GLN A 1 84 ? -11.335 -2.737 -4.054 1.00 78.69 84 GLN A CA 1
ATOM 636 C C . GLN A 1 84 ? -11.215 -2.405 -2.555 1.00 78.69 84 GLN A C 1
ATOM 638 O O . GLN A 1 84 ? -12.195 -1.973 -1.938 1.00 78.69 84 GLN A O 1
ATOM 643 N N . TYR A 1 85 ? -10.045 -2.650 -1.961 1.00 82.25 85 TYR A N 1
ATOM 644 C CA . TYR A 1 85 ? -9.793 -2.449 -0.534 1.00 82.25 85 TYR A CA 1
ATOM 645 C C . TYR A 1 85 ? -9.197 -1.071 -0.215 1.00 82.25 85 TYR A C 1
ATOM 647 O O . TYR A 1 85 ? -9.330 -0.598 0.916 1.00 82.25 85 TYR A O 1
ATOM 655 N N . GLY A 1 86 ? -8.596 -0.401 -1.204 1.00 78.12 86 GLY A N 1
ATOM 656 C CA . GLY A 1 86 ? -8.089 0.966 -1.085 1.00 78.12 86 GLY A CA 1
ATOM 657 C C . GLY A 1 86 ? -9.194 2.018 -1.177 1.00 78.12 86 GLY A C 1
ATOM 658 O O . GLY A 1 86 ? -10.050 1.952 -2.055 1.00 78.12 86 GLY A O 1
ATOM 659 N N . LEU A 1 87 ? -9.169 3.004 -0.278 1.00 83.44 87 LEU A N 1
ATOM 660 C CA . LEU A 1 87 ? -10.107 4.134 -0.263 1.00 83.44 87 LEU A CA 1
ATOM 661 C C . LEU A 1 87 ? -9.455 5.432 -0.737 1.00 83.44 87 LEU A C 1
ATOM 663 O O . LEU A 1 87 ? -10.058 6.181 -1.501 1.0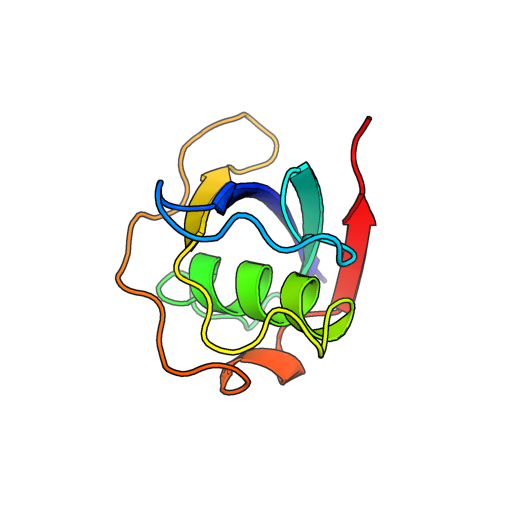0 83.44 87 LEU A O 1
ATOM 667 N N . SER A 1 88 ? -8.242 5.719 -0.268 1.00 88.12 88 SER A N 1
ATOM 668 C CA . SER A 1 88 ? -7.491 6.903 -0.682 1.00 88.12 88 SER A CA 1
ATOM 669 C C . SER A 1 88 ? -5.993 6.735 -0.456 1.00 88.12 88 SER A C 1
ATOM 671 O O . SER A 1 88 ? -5.557 5.959 0.397 1.00 88.12 88 SER A O 1
ATOM 673 N N . VAL A 1 89 ? -5.215 7.488 -1.234 1.00 87.19 89 VAL A N 1
ATOM 674 C CA . VAL A 1 89 ? -3.754 7.531 -1.179 1.00 87.19 89 VAL A CA 1
ATOM 675 C C . VAL A 1 89 ? -3.319 8.988 -1.133 1.00 87.19 89 VAL A C 1
ATOM 677 O O . VAL A 1 89 ? -3.722 9.781 -1.982 1.00 87.19 89 VAL A O 1
ATOM 680 N N . THR A 1 90 ? -2.480 9.323 -0.160 1.00 90.19 90 THR A N 1
ATOM 681 C CA . THR A 1 90 ? -1.874 10.647 -0.023 1.00 90.19 90 THR A CA 1
ATOM 682 C C . THR A 1 90 ? -0.354 10.492 -0.027 1.00 90.19 90 THR A C 1
ATOM 684 O O . THR A 1 90 ? 0.166 9.842 0.881 1.00 90.19 90 THR A O 1
ATOM 687 N N . PRO A 1 91 ? 0.372 11.062 -1.003 1.00 86.88 91 PRO A N 1
ATOM 688 C CA . PRO A 1 91 ? 1.831 11.120 -0.960 1.00 86.88 91 PRO A CA 1
ATOM 689 C C . PRO A 1 91 ? 2.300 11.863 0.294 1.00 86.88 91 PRO A C 1
ATOM 691 O O . PRO A 1 91 ? 1.703 12.873 0.676 1.00 86.88 91 PRO A O 1
ATOM 694 N N . LEU A 1 92 ? 3.344 11.360 0.942 1.00 86.50 92 LEU A N 1
ATOM 695 C CA . LEU A 1 92 ? 3.988 12.004 2.082 1.00 86.50 92 LEU A CA 1
ATOM 696 C C . LEU A 1 92 ? 5.261 12.740 1.621 1.00 86.50 92 LEU A C 1
ATOM 698 O O . LEU A 1 92 ? 5.909 12.274 0.682 1.00 86.50 92 LEU A O 1
ATOM 702 N N . PRO A 1 93 ? 5.572 13.903 2.227 1.0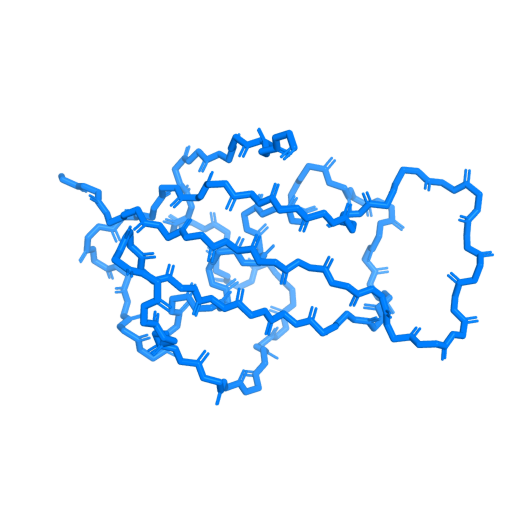0 78.56 93 PRO A N 1
ATOM 703 C CA . PRO A 1 93 ? 6.762 14.693 1.911 1.00 78.56 93 PRO A CA 1
ATOM 704 C C . PRO A 1 93 ? 8.061 14.055 2.411 1.00 78.56 93 PRO A C 1
ATOM 706 O O . PRO A 1 93 ? 8.010 13.311 3.418 1.00 78.56 93 PRO A O 1
#

pLDDT: mean 78.4, std 10.68, range [52.19, 91.62]